Protein AF-A0A814PUG3-F1 (afdb_monomer_lite)

Sequence (67 aa):
MTIQRSHTDDIHLPVSHTCFNVLDLPSYSSKEVLKTKLIDAIQHNQGFNLKQQSSISIFYSYFFFRG

Radius of gyration: 11.26 Å; chains: 1; bounding box: 26×24×29 Å

Secondary structure (DSSP, 8-state):
-EEEEES--TTSPPEEEGGGTEEEEE--SSHHHHHHHHHHHHHTTTSS--S--TTHHHHHHHHHS-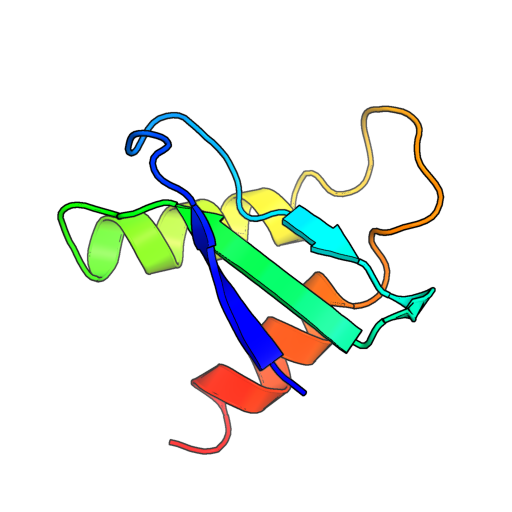-

Foldseek 3Di:
DEEAEDCDELVDAWFFAQVVRYIYDYPYPDPVSSVVSLVVLLVVVPDDDDPGRPCSVVVCCVVVVVD

InterPro domains:
  IPR000569 HECT domain [PF00632] (1-51)
  IPR000569 HECT domain [P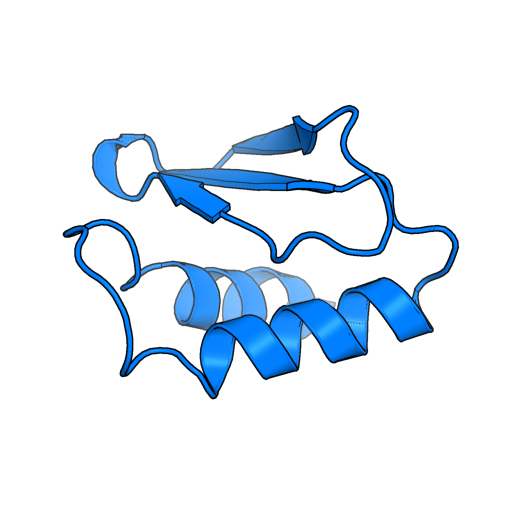S50237] (1-51)
  IPR035983 HECT, E3 ligase catalytic domain [SSF56204] (5-45)
  IPR044611 Ubiquitin-protein ligase E3A/B/C-like [PTHR45700] (2-50)

Structure (mmCIF, N/CA/C/O backbone):
data_AF-A0A814PUG3-F1
#
_entry.id   AF-A0A814PUG3-F1
#
loop_
_atom_site.group_PDB
_atom_site.id
_atom_site.type_symbol
_atom_site.label_atom_id
_atom_site.label_alt_id
_atom_site.label_comp_id
_atom_site.label_asym_id
_atom_site.label_entity_id
_atom_site.label_seq_id
_atom_site.pdbx_PDB_ins_code
_atom_site.Cartn_x
_atom_site.Cartn_y
_atom_site.Cartn_z
_atom_site.occupancy
_atom_site.B_iso_or_equiv
_atom_site.auth_seq_id
_atom_site.auth_comp_id
_atom_site.auth_asym_id
_atom_site.auth_atom_id
_atom_site.pdbx_PDB_model_num
ATOM 1 N N . MET A 1 1 ? -5.621 -11.317 -7.094 1.00 63.53 1 MET A N 1
ATOM 2 C CA . MET A 1 1 ? -5.011 -10.065 -6.609 1.00 63.53 1 MET A CA 1
ATOM 3 C C . MET A 1 1 ? -4.024 -10.446 -5.533 1.00 63.53 1 MET A C 1
ATOM 5 O O . MET A 1 1 ? -4.418 -11.172 -4.624 1.00 63.53 1 MET A O 1
ATOM 9 N N . THR A 1 2 ? -2.779 -9.997 -5.659 1.00 81.44 2 THR A N 1
ATOM 10 C CA . THR A 1 2 ? -1.695 -10.377 -4.744 1.00 81.44 2 THR A CA 1
ATOM 11 C C . THR A 1 2 ? -1.116 -9.121 -4.115 1.00 81.44 2 THR A C 1
ATOM 13 O O . THR A 1 2 ? -0.751 -8.187 -4.821 1.00 81.44 2 THR A O 1
ATOM 16 N N . ILE A 1 3 ? -1.053 -9.088 -2.786 1.00 83.25 3 ILE A N 1
ATOM 17 C CA . ILE A 1 3 ? -0.371 -8.020 -2.055 1.00 83.25 3 ILE A CA 1
ATOM 18 C C . ILE A 1 3 ? 1.021 -8.531 -1.725 1.00 83.25 3 ILE A C 1
ATOM 20 O O . ILE A 1 3 ? 1.161 -9.584 -1.097 1.00 83.25 3 ILE A O 1
ATOM 24 N N . GLN A 1 4 ? 2.034 -7.798 -2.163 1.00 85.94 4 GLN A N 1
ATOM 25 C CA . GLN A 1 4 ? 3.424 -8.105 -1.873 1.00 85.94 4 GLN A CA 1
ATOM 26 C C . GLN A 1 4 ? 3.964 -7.079 -0.883 1.00 85.94 4 GLN A C 1
ATOM 28 O O . GLN A 1 4 ? 3.599 -5.904 -0.909 1.00 85.94 4 GLN A O 1
ATOM 33 N N . ARG A 1 5 ? 4.780 -7.555 0.060 1.00 83.31 5 ARG A N 1
ATOM 34 C CA . ARG A 1 5 ? 5.483 -6.678 0.992 1.00 83.31 5 ARG A CA 1
ATOM 35 C C . ARG A 1 5 ? 6.817 -6.301 0.376 1.00 83.31 5 ARG A C 1
ATOM 37 O O . ARG A 1 5 ? 7.645 -7.177 0.131 1.00 83.31 5 ARG A O 1
ATOM 44 N N . SER A 1 6 ? 7.022 -5.008 0.183 1.00 79.56 6 SER A N 1
ATOM 45 C CA . SER A 1 6 ? 8.328 -4.459 -0.146 1.00 79.56 6 SER A CA 1
ATOM 46 C C . SER A 1 6 ? 9.142 -4.271 1.139 1.00 79.56 6 SER A C 1
ATOM 48 O O . SER A 1 6 ? 8.607 -3.879 2.181 1.00 79.56 6 SER A O 1
ATOM 50 N N . HIS A 1 7 ? 10.450 -4.523 1.065 1.00 74.19 7 HIS A N 1
ATOM 51 C CA . HIS A 1 7 ? 11.412 -4.263 2.150 1.00 74.19 7 HIS A CA 1
ATOM 52 C C . HIS A 1 7 ? 11.791 -2.772 2.267 1.00 74.19 7 HIS A C 1
ATOM 54 O O . HIS A 1 7 ? 12.821 -2.429 2.833 1.00 74.19 7 HIS A O 1
ATOM 60 N N . THR A 1 8 ? 10.978 -1.881 1.703 1.00 72.38 8 THR A N 1
ATOM 61 C CA . THR A 1 8 ? 11.175 -0.431 1.754 1.00 72.38 8 THR A CA 1
ATOM 62 C C . THR A 1 8 ? 10.528 0.184 2.993 1.00 72.38 8 THR A C 1
ATOM 64 O O . THR A 1 8 ? 9.469 -0.272 3.432 1.00 72.38 8 THR A O 1
ATOM 67 N N . ASP A 1 9 ? 11.133 1.263 3.491 1.00 77.81 9 ASP A N 1
ATOM 68 C CA . ASP A 1 9 ? 10.708 1.984 4.698 1.00 77.81 9 ASP A CA 1
ATOM 69 C C . ASP A 1 9 ? 9.459 2.860 4.490 1.00 77.81 9 ASP A C 1
ATOM 71 O O . ASP A 1 9 ? 9.061 3.147 3.354 1.00 77.81 9 ASP A O 1
ATOM 75 N N . ASP A 1 10 ? 8.924 3.384 5.602 1.00 84.56 10 ASP A N 1
ATOM 76 C CA . ASP A 1 10 ? 7.757 4.284 5.725 1.00 84.56 10 ASP A CA 1
ATOM 77 C C . ASP A 1 10 ? 7.759 5.509 4.798 1.00 84.56 10 ASP A C 1
ATOM 79 O O . ASP A 1 10 ? 6.746 6.187 4.613 1.00 84.56 10 ASP A O 1
ATOM 83 N N . ILE A 1 11 ? 8.909 5.827 4.217 1.00 82.12 11 ILE A N 1
ATOM 84 C CA . ILE A 1 11 ? 9.105 6.967 3.332 1.00 82.12 11 ILE A CA 1
ATOM 85 C C . ILE A 1 11 ? 8.379 6.740 1.999 1.00 82.12 11 ILE A C 1
ATOM 87 O O . ILE A 1 11 ? 7.773 7.677 1.471 1.00 82.12 11 ILE A O 1
ATOM 91 N N . HIS A 1 12 ? 8.375 5.506 1.493 1.00 83.88 12 HIS A N 1
ATOM 92 C CA . HIS A 1 12 ? 7.903 5.183 0.148 1.00 83.88 12 HIS A CA 1
ATOM 93 C C . HIS A 1 12 ? 6.378 5.091 0.067 1.00 83.88 12 HIS A C 1
ATOM 95 O O . HIS A 1 12 ? 5.701 4.691 1.017 1.00 83.88 12 HIS A O 1
ATOM 101 N N . LEU A 1 13 ? 5.832 5.456 -1.093 1.00 84.88 13 LEU A N 1
ATOM 102 C CA . LEU A 1 13 ? 4.423 5.252 -1.416 1.00 84.88 13 LEU A CA 1
ATOM 103 C C . LEU A 1 13 ? 4.192 3.823 -1.935 1.00 84.88 13 LEU A C 1
ATOM 105 O O . LEU A 1 13 ? 5.108 3.229 -2.510 1.00 84.88 13 LEU A O 1
ATOM 109 N N . PRO A 1 14 ? 2.982 3.270 -1.758 1.00 85.75 14 PRO A N 1
ATOM 110 C CA . PRO A 1 14 ? 2.619 1.991 -2.348 1.00 85.75 14 PRO A CA 1
ATOM 111 C C . PRO A 1 14 ? 2.627 2.067 -3.877 1.00 85.75 14 PRO A C 1
ATOM 113 O O . PRO A 1 14 ? 2.205 3.068 -4.464 1.00 85.75 14 PRO A O 1
ATOM 116 N N . VAL A 1 15 ? 3.067 0.986 -4.520 1.00 83.88 15 VAL A N 1
ATOM 117 C CA . VAL A 1 15 ? 3.176 0.889 -5.981 1.00 83.88 15 VAL A CA 1
ATOM 118 C C . VAL A 1 15 ? 2.215 -0.170 -6.490 1.00 83.88 15 VAL A C 1
ATOM 120 O O 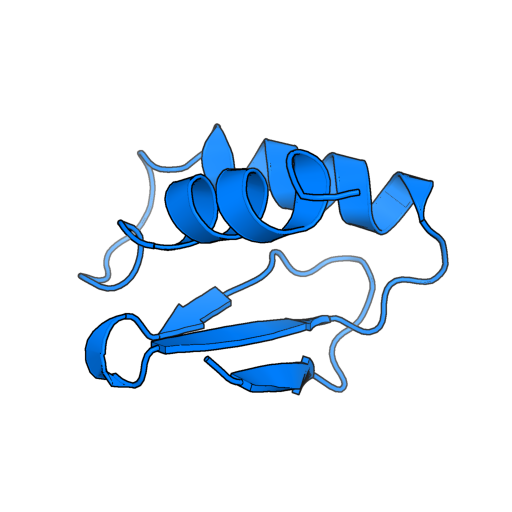. VAL A 1 15 ? 2.133 -1.274 -5.959 1.00 83.88 15 VAL A O 1
ATOM 123 N N . SER A 1 16 ? 1.468 0.160 -7.537 1.00 82.12 16 SER A N 1
ATOM 124 C CA . SER A 1 16 ? 0.607 -0.799 -8.214 1.00 82.12 16 SER A CA 1
ATOM 125 C C . SER A 1 16 ? 1.234 -1.260 -9.520 1.00 82.12 16 SER A C 1
ATOM 127 O O . SER A 1 16 ? 1.716 -0.454 -10.308 1.00 82.12 16 SER A O 1
ATOM 129 N N . HIS A 1 17 ? 1.124 -2.560 -9.778 1.00 81.44 17 HIS A N 1
ATOM 130 C CA . HIS A 1 17 ? 1.398 -3.171 -11.068 1.00 81.44 17 HIS A CA 1
ATOM 131 C C . HIS A 1 17 ? 0.087 -3.698 -11.658 1.00 81.44 17 HIS A C 1
ATOM 133 O O . HIS A 1 17 ? -0.307 -4.847 -11.441 1.00 81.44 17 HIS A O 1
ATOM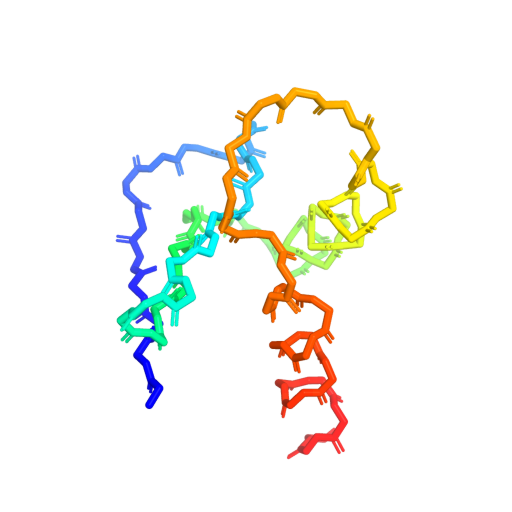 139 N N . THR A 1 18 ? -0.620 -2.836 -12.391 1.00 72.19 18 THR A N 1
ATOM 140 C CA . THR A 1 18 ? -1.971 -3.112 -12.919 1.00 72.19 18 THR A CA 1
ATOM 141 C C . THR A 1 18 ? -2.011 -4.314 -13.863 1.00 72.19 18 THR A C 1
ATOM 143 O O . THR A 1 18 ? -2.929 -5.125 -13.773 1.00 72.19 18 THR A O 1
ATOM 146 N N . CYS A 1 19 ? -0.979 -4.490 -14.696 1.00 76.69 19 CYS A N 1
ATOM 147 C CA . CYS A 1 19 ? -0.846 -5.622 -15.618 1.00 76.69 19 CYS A CA 1
ATOM 148 C C . CYS A 1 19 ? -0.840 -6.981 -14.903 1.00 76.69 19 CYS A C 1
ATOM 150 O O . CYS A 1 19 ? -1.274 -7.977 -15.473 1.00 76.69 19 CYS A O 1
ATOM 152 N N . PHE A 1 20 ? -0.366 -7.014 -13.656 1.00 80.00 20 PHE A N 1
ATOM 153 C CA . PHE A 1 20 ? -0.234 -8.234 -12.861 1.00 80.00 20 PHE A CA 1
ATOM 154 C C . PHE A 1 20 ? -1.210 -8.278 -11.679 1.00 80.00 20 PHE A C 1
ATOM 156 O O . PHE A 1 20 ? -1.230 -9.255 -10.934 1.00 80.00 20 PHE A O 1
ATOM 163 N N . ASN A 1 21 ? -2.048 -7.246 -11.511 1.00 77.00 21 ASN A N 1
ATOM 164 C CA . ASN A 1 21 ? -2.957 -7.092 -10.374 1.00 77.00 21 ASN A CA 1
ATOM 165 C C . ASN A 1 21 ? -2.240 -7.277 -9.016 1.00 77.00 21 ASN A C 1
ATOM 167 O O . ASN A 1 21 ? -2.739 -7.961 -8.108 1.00 77.00 21 ASN A O 1
ATOM 171 N N . VAL A 1 22 ? -1.040 -6.692 -8.930 1.00 82.81 22 VAL A N 1
ATOM 172 C CA . VAL A 1 22 ? -0.170 -6.697 -7.752 1.00 82.81 22 VAL A CA 1
ATOM 173 C C . VAL A 1 22 ? -0.134 -5.302 -7.138 1.00 82.81 22 VAL A C 1
ATOM 175 O O . VAL A 1 22 ? -0.071 -4.296 -7.853 1.00 82.81 22 VAL A O 1
ATOM 178 N N . LEU A 1 23 ? -0.173 -5.258 -5.809 1.00 85.12 23 LEU A N 1
ATOM 179 C CA . LEU A 1 23 ? 0.082 -4.061 -5.016 1.00 85.12 23 LEU A CA 1
ATOM 180 C C . LEU A 1 23 ? 1.302 -4.319 -4.128 1.00 85.12 23 LEU A C 1
ATOM 182 O O . LEU A 1 23 ? 1.240 -5.168 -3.236 1.00 85.12 23 LEU A O 1
ATOM 186 N N . ASP A 1 24 ? 2.376 -3.577 -4.373 1.00 86.94 24 ASP A N 1
ATOM 187 C CA . ASP A 1 24 ? 3.559 -3.548 -3.525 1.00 86.94 24 ASP A CA 1
ATOM 188 C C . ASP A 1 24 ? 3.359 -2.539 -2.402 1.00 86.94 24 ASP A C 1
ATOM 190 O O . ASP A 1 24 ? 3.232 -1.327 -2.612 1.00 86.94 24 ASP A O 1
ATOM 194 N N . LEU A 1 25 ? 3.312 -3.073 -1.188 1.00 87.06 25 LEU A N 1
ATOM 195 C CA . LEU A 1 25 ? 3.114 -2.322 0.033 1.00 87.06 25 LEU A CA 1
ATOM 196 C C . LEU A 1 25 ? 4.432 -2.295 0.819 1.00 87.06 25 LEU A C 1
ATOM 198 O O . LEU A 1 25 ? 4.918 -3.359 1.217 1.00 87.06 25 LEU A O 1
ATOM 202 N N . PRO A 1 26 ? 5.015 -1.114 1.069 1.00 88.81 26 PRO A N 1
ATOM 203 C CA . PRO A 1 26 ? 6.109 -0.964 2.020 1.00 88.81 26 PRO A CA 1
ATOM 204 C C . PRO A 1 26 ? 5.744 -1.521 3.399 1.00 88.81 26 PRO A C 1
ATOM 206 O O . PRO A 1 26 ? 4.567 -1.604 3.769 1.00 88.81 26 PRO A O 1
ATOM 209 N N . SER A 1 27 ? 6.755 -1.900 4.176 1.00 87.19 27 SER A N 1
ATOM 210 C CA . SER A 1 27 ? 6.556 -2.445 5.521 1.00 87.19 27 SER A CA 1
ATOM 211 C C . SER A 1 27 ? 6.296 -1.319 6.520 1.00 87.19 27 SER A C 1
ATOM 213 O O . SER A 1 27 ? 7.157 -0.987 7.327 1.00 87.19 27 SER A O 1
ATOM 215 N N . TYR A 1 28 ? 5.103 -0.725 6.438 1.00 88.88 28 TYR A N 1
ATOM 216 C CA . TYR A 1 28 ? 4.737 0.417 7.266 1.00 88.88 28 TYR A CA 1
ATOM 217 C C . TYR A 1 28 ? 4.751 0.083 8.757 1.00 88.88 28 TYR A C 1
ATOM 219 O O . TYR A 1 28 ? 4.172 -0.922 9.181 1.00 88.88 28 TYR A O 1
ATOM 227 N N . SER A 1 29 ? 5.351 0.968 9.549 1.00 88.50 29 SER A N 1
ATOM 228 C CA . SER A 1 29 ? 5.463 0.819 11.004 1.00 88.50 29 SER A CA 1
ATOM 229 C C . SER A 1 29 ? 4.117 0.800 11.735 1.00 88.50 29 SER A C 1
ATOM 231 O O . SER A 1 29 ? 3.996 0.171 12.787 1.00 88.50 29 SER A O 1
ATOM 233 N N . SER A 1 30 ? 3.090 1.459 11.186 1.00 89.62 30 SER A N 1
ATOM 234 C CA . SER A 1 30 ? 1.754 1.510 11.780 1.00 89.62 30 SER A CA 1
ATOM 235 C C . SER A 1 30 ? 0.623 1.532 10.745 1.00 89.62 30 SER A C 1
ATOM 237 O O . SER A 1 30 ? 0.809 1.858 9.567 1.00 89.62 30 SER A O 1
ATOM 239 N N . LYS A 1 31 ? -0.595 1.203 11.198 1.00 87.31 31 LYS A N 1
ATOM 240 C CA . LYS A 1 31 ? -1.806 1.237 10.362 1.00 87.31 31 LYS A CA 1
ATOM 241 C C . LYS A 1 31 ? -2.164 2.666 9.945 1.00 87.31 31 LYS A C 1
ATOM 243 O O . LYS A 1 31 ? -2.694 2.874 8.854 1.00 87.31 31 LYS A O 1
ATOM 248 N N . GLU A 1 32 ? -1.873 3.642 10.798 1.00 91.00 32 GLU A N 1
ATOM 249 C CA . GLU A 1 32 ? -2.071 5.065 10.529 1.00 91.00 32 GLU A CA 1
ATOM 250 C C . GLU A 1 32 ? -1.145 5.529 9.402 1.00 91.00 32 GLU A C 1
ATOM 252 O O . GLU A 1 32 ? -1.622 6.156 8.457 1.00 91.00 32 GLU A O 1
ATOM 257 N N . VAL A 1 33 ? 0.141 5.150 9.446 1.00 89.50 33 VAL A N 1
ATOM 258 C CA . VAL A 1 33 ? 1.111 5.451 8.379 1.00 89.50 33 VAL A CA 1
ATOM 259 C C . VAL A 1 33 ? 0.658 4.838 7.058 1.00 89.50 33 VAL A C 1
ATOM 261 O O . VAL A 1 33 ? 0.588 5.542 6.051 1.00 89.50 33 VAL A O 1
ATOM 264 N N . LEU A 1 34 ? 0.2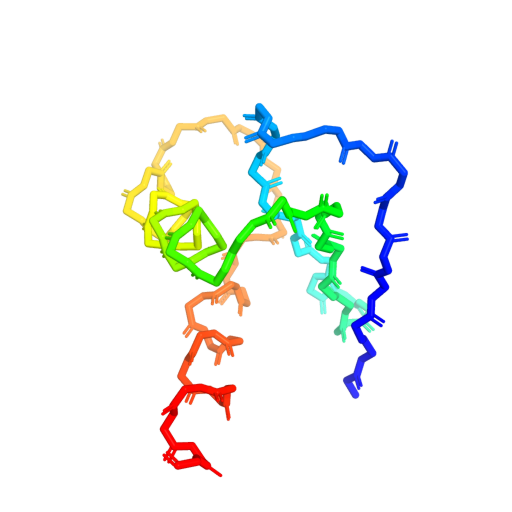63 3.561 7.073 1.00 88.50 34 LEU A N 1
ATOM 265 C CA . LEU A 1 34 ? -0.277 2.878 5.897 1.00 88.50 34 LEU A CA 1
ATOM 266 C C . LEU A 1 34 ? -1.461 3.644 5.306 1.00 88.50 34 LEU A C 1
ATOM 268 O O . LEU A 1 34 ? -1.484 3.899 4.104 1.00 88.50 34 LEU A O 1
ATOM 272 N N . LYS A 1 35 ? -2.438 4.030 6.134 1.00 88.12 35 LYS A N 1
ATOM 273 C CA . LYS A 1 35 ? -3.638 4.737 5.673 1.00 88.12 35 LYS A CA 1
ATOM 274 C C . LYS A 1 35 ? -3.283 6.081 5.040 1.00 88.12 35 LYS A C 1
ATOM 276 O O . LYS A 1 35 ? -3.776 6.368 3.952 1.00 88.12 35 LYS A O 1
ATOM 281 N N . THR A 1 36 ? -2.435 6.870 5.695 1.00 89.31 36 THR A N 1
ATOM 282 C CA . THR A 1 36 ? -1.996 8.177 5.190 1.00 89.31 36 THR A CA 1
ATOM 283 C C . THR A 1 36 ? -1.263 8.028 3.863 1.00 89.31 36 THR A C 1
ATOM 285 O O . THR A 1 36 ? -1.650 8.657 2.888 1.00 89.31 36 THR A O 1
ATOM 288 N N . LYS A 1 37 ? -0.296 7.108 3.768 1.00 87.62 37 LYS A N 1
ATOM 289 C CA . LYS A 1 37 ? 0.480 6.872 2.540 1.00 87.62 37 LYS A CA 1
ATOM 290 C C . LYS A 1 37 ? -0.371 6.351 1.386 1.00 87.62 37 LYS A C 1
ATOM 292 O O . LYS A 1 37 ? -0.140 6.706 0.234 1.00 87.62 37 LYS A O 1
ATOM 297 N N . LEU A 1 38 ? -1.372 5.526 1.684 1.00 86.12 38 LEU A N 1
ATOM 298 C CA . LEU A 1 38 ? -2.305 5.019 0.683 1.00 86.12 38 LEU A CA 1
ATOM 299 C C . LEU A 1 38 ? -3.210 6.147 0.157 1.00 86.12 38 LEU A C 1
ATOM 301 O O . LEU A 1 38 ? -3.424 6.233 -1.049 1.00 86.12 38 LEU A O 1
ATOM 305 N N . ILE A 1 39 ? -3.687 7.040 1.032 1.00 85.94 39 ILE A N 1
ATOM 306 C CA . ILE A 1 39 ? -4.441 8.242 0.639 1.00 85.94 39 ILE A CA 1
ATOM 307 C C . ILE A 1 39 ? -3.553 9.181 -0.183 1.00 85.94 39 ILE A C 1
ATOM 309 O O . ILE A 1 39 ? -3.968 9.606 -1.260 1.00 85.94 39 ILE A O 1
ATOM 313 N N . ASP A 1 40 ? -2.322 9.432 0.263 1.00 85.75 40 ASP A N 1
ATOM 314 C CA . ASP A 1 40 ? -1.357 10.273 -0.446 1.00 85.75 40 ASP A CA 1
ATOM 315 C C . ASP A 1 40 ? -1.088 9.743 -1.857 1.00 85.75 40 ASP A C 1
ATOM 317 O O . ASP A 1 40 ? -1.098 10.523 -2.808 1.00 85.75 40 ASP A O 1
ATOM 321 N N . ALA A 1 41 ? -0.909 8.427 -2.020 1.00 83.12 41 ALA A N 1
ATOM 322 C CA . ALA A 1 41 ? -0.696 7.796 -3.323 1.00 83.12 41 ALA A CA 1
ATOM 323 C C . ALA A 1 41 ? -1.914 7.905 -4.255 1.00 83.12 41 ALA A C 1
ATOM 325 O O . ALA A 1 41 ? -1.757 7.998 -5.472 1.00 83.12 41 ALA A O 1
ATOM 326 N N . ILE A 1 42 ? -3.129 7.917 -3.699 1.00 81.31 42 ILE A N 1
ATOM 327 C CA . ILE A 1 42 ? -4.369 8.117 -4.463 1.00 81.31 42 ILE A CA 1
ATOM 328 C C . ILE A 1 42 ? -4.539 9.586 -4.861 1.00 81.31 42 ILE A C 1
ATOM 330 O O . ILE A 1 42 ? -5.012 9.863 -5.962 1.00 81.31 42 ILE A O 1
ATOM 334 N N . GLN A 1 43 ? -4.176 10.519 -3.979 1.00 78.19 43 GLN A N 1
ATOM 335 C CA . GLN A 1 43 ? -4.356 11.957 -4.185 1.00 78.19 43 GLN A CA 1
ATOM 336 C C . GLN A 1 43 ? -3.287 12.562 -5.101 1.00 78.19 43 GLN A C 1
ATOM 338 O O . GLN A 1 43 ? -3.615 13.357 -5.979 1.00 78.19 43 GLN A O 1
ATOM 343 N N . HIS A 1 44 ? -2.024 12.153 -4.965 1.00 70.00 44 HIS A N 1
ATOM 344 C CA . HIS A 1 44 ? -0.898 12.680 -5.749 1.00 70.00 44 HIS A CA 1
ATOM 345 C C . HIS A 1 44 ? -0.721 11.986 -7.112 1.00 70.00 44 HIS A C 1
ATOM 347 O O . HIS A 1 44 ? 0.346 12.015 -7.720 1.00 70.00 44 HIS A O 1
ATOM 353 N N . ASN A 1 45 ? -1.799 11.409 -7.640 1.00 63.78 45 ASN A N 1
ATOM 354 C CA . ASN A 1 45 ? -1.857 10.595 -8.858 1.00 63.78 45 ASN A CA 1
ATOM 355 C C . ASN A 1 45 ? -1.753 11.417 -10.170 1.00 63.78 45 ASN A C 1
ATOM 357 O O . ASN A 1 45 ? -2.234 11.005 -11.223 1.00 63.7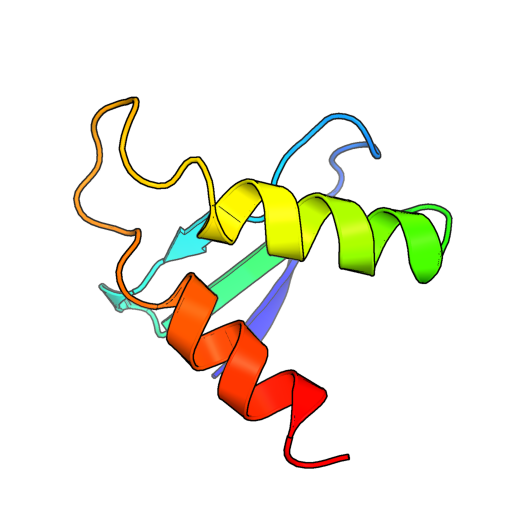8 45 ASN A O 1
ATOM 361 N N . GLN A 1 46 ? -1.186 12.625 -10.099 1.00 52.50 46 GLN A N 1
ATOM 362 C CA . GLN A 1 46 ? -1.060 13.584 -11.207 1.00 52.50 46 GLN A CA 1
ATOM 363 C C . GLN A 1 46 ? 0.403 13.886 -11.578 1.00 52.50 46 GLN A C 1
ATOM 365 O O . GLN A 1 46 ? 0.648 14.572 -12.567 1.00 52.50 46 GLN A O 1
ATOM 370 N N . GLY A 1 47 ? 1.384 13.384 -10.820 1.00 50.38 47 GLY A N 1
ATOM 371 C CA . GLY A 1 47 ? 2.794 13.712 -11.017 1.00 50.38 47 GLY A CA 1
ATOM 372 C C . GLY A 1 47 ? 3.674 12.473 -11.120 1.00 50.38 47 GLY A C 1
ATOM 373 O O . GLY A 1 47 ? 3.757 11.707 -10.172 1.00 50.38 47 GLY A O 1
ATOM 374 N N . PHE A 1 48 ? 4.389 12.374 -12.241 1.00 45.75 48 PHE A N 1
ATOM 375 C CA . PHE A 1 48 ? 5.418 11.395 -12.620 1.00 45.75 48 PHE A CA 1
ATOM 376 C C . PHE A 1 48 ? 4.955 10.140 -13.368 1.00 45.75 48 PHE A C 1
ATOM 378 O O . PHE A 1 48 ? 4.311 9.246 -12.838 1.00 45.75 48 PHE A O 1
ATOM 385 N N . ASN A 1 49 ? 5.367 10.120 -14.644 1.00 43.41 49 ASN A N 1
ATOM 386 C CA . ASN A 1 49 ? 5.494 8.991 -15.560 1.00 43.41 49 ASN A CA 1
ATOM 387 C C . ASN A 1 49 ? 5.372 7.619 -14.884 1.00 43.41 49 ASN A C 1
ATOM 389 O O . ASN A 1 49 ? 6.268 7.258 -14.131 1.00 43.41 49 ASN A O 1
ATOM 393 N N . LEU A 1 50 ? 4.329 6.852 -15.225 1.00 42.97 50 LEU A N 1
ATOM 394 C CA . LEU A 1 50 ? 4.349 5.432 -15.620 1.00 42.97 50 LEU A CA 1
ATOM 395 C C . LEU A 1 50 ? 2.901 4.903 -15.625 1.00 42.97 50 LEU A C 1
ATOM 397 O O . LEU A 1 50 ? 2.120 5.149 -14.717 1.00 42.97 50 LEU A O 1
ATOM 401 N N . LYS A 1 51 ? 2.523 4.164 -16.670 1.00 44.88 51 LYS A N 1
ATOM 402 C CA . LYS A 1 51 ? 1.155 3.705 -16.988 1.00 44.88 51 LYS A CA 1
ATOM 403 C C . LYS A 1 51 ? 0.557 2.655 -16.012 1.00 44.88 51 LYS A C 1
ATOM 405 O O . LYS A 1 51 ? -0.143 1.752 -16.459 1.00 44.88 51 LYS A O 1
ATOM 410 N N . GLN A 1 52 ? 0.836 2.718 -14.707 1.00 50.75 52 GLN A N 1
ATOM 411 C CA . GLN A 1 52 ? 0.544 1.649 -13.732 1.00 50.75 52 GLN A CA 1
ATOM 412 C C . GLN A 1 52 ? -0.293 2.107 -12.512 1.00 50.75 52 GLN A C 1
ATOM 414 O O . GLN A 1 52 ? -0.296 1.462 -11.471 1.00 50.75 52 GLN A O 1
ATOM 419 N N . GLN A 1 53 ? -1.033 3.210 -12.624 1.00 52.78 53 GLN A N 1
ATOM 420 C CA . GLN A 1 53 ? -1.604 3.917 -11.463 1.00 52.78 53 GLN A CA 1
ATOM 421 C C . GLN A 1 53 ? -3.133 3.846 -11.310 1.00 52.78 53 GLN A C 1
ATOM 423 O O . GLN A 1 53 ? -3.675 4.253 -10.282 1.00 52.78 53 GLN A O 1
ATOM 428 N N . SER A 1 54 ? -3.854 3.289 -12.286 1.00 54.25 54 SER A N 1
ATOM 429 C CA . SER A 1 54 ? -5.322 3.193 -12.256 1.00 54.25 54 SER A CA 1
ATOM 430 C C . SER A 1 54 ? -5.868 2.181 -11.244 1.00 54.25 54 SER A C 1
ATOM 432 O O . SER A 1 54 ? -7.063 2.203 -10.957 1.00 54.25 54 SER A O 1
ATOM 434 N N . SER A 1 55 ? -5.027 1.316 -10.669 1.00 61.03 55 SER A N 1
ATOM 435 C CA . SER A 1 55 ? -5.504 0.290 -9.743 1.00 61.03 55 SER A CA 1
ATOM 436 C C . SER A 1 55 ? -5.378 0.655 -8.262 1.00 61.03 55 SER A C 1
ATOM 438 O O . SER A 1 55 ? -6.115 0.063 -7.493 1.00 61.03 55 SER A O 1
ATOM 440 N N . ILE A 1 56 ? -4.570 1.636 -7.817 1.00 69.31 56 ILE A N 1
ATOM 441 C CA . ILE A 1 56 ? -4.432 1.957 -6.366 1.00 69.31 56 ILE A CA 1
ATOM 442 C C . ILE A 1 56 ? -5.759 2.422 -5.745 1.00 69.31 56 ILE A C 1
ATOM 444 O O . ILE A 1 56 ? -6.107 1.990 -4.649 1.00 69.31 56 ILE A O 1
ATOM 448 N N . SER A 1 57 ? -6.546 3.237 -6.451 1.00 66.25 57 SER A N 1
ATOM 449 C CA . SER A 1 57 ? -7.878 3.675 -5.997 1.00 66.25 57 SER A CA 1
ATOM 450 C C . SER A 1 57 ? -8.886 2.522 -5.926 1.00 66.25 57 SER A C 1
ATOM 452 O O . SER A 1 57 ? -9.676 2.425 -4.983 1.00 66.25 57 SER A O 1
ATOM 454 N N . ILE A 1 58 ? -8.823 1.609 -6.896 1.00 65.00 58 ILE A N 1
ATOM 455 C CA . ILE A 1 58 ? -9.608 0.372 -6.910 1.00 65.00 58 ILE A CA 1
ATOM 456 C C . ILE A 1 58 ? -9.160 -0.529 -5.751 1.00 65.00 58 ILE A C 1
ATOM 458 O O . ILE A 1 58 ? -9.999 -1.025 -5.006 1.00 65.00 58 ILE A O 1
ATOM 462 N N . PHE A 1 59 ? -7.854 -0.672 -5.523 1.00 67.75 59 PHE A N 1
ATOM 463 C CA . PHE A 1 59 ? -7.283 -1.441 -4.419 1.00 67.75 59 PHE A CA 1
ATOM 464 C C . PHE A 1 59 ? -7.697 -0.887 -3.058 1.00 67.75 59 PHE A C 1
ATOM 466 O O . PHE A 1 59 ? -8.094 -1.666 -2.195 1.00 67.75 59 PHE A O 1
ATOM 473 N N . TYR A 1 60 ? -7.688 0.436 -2.884 1.00 69.19 60 TYR A N 1
ATOM 474 C CA . TYR A 1 60 ? -8.210 1.091 -1.686 1.00 69.19 60 TYR A CA 1
ATOM 475 C C . TYR A 1 60 ? -9.681 0.751 -1.461 1.00 69.19 60 TYR A C 1
ATOM 477 O O . TYR A 1 60 ? -10.057 0.348 -0.362 1.00 69.19 60 TYR A O 1
ATOM 485 N N . SER A 1 61 ? -10.505 0.845 -2.511 1.00 66.12 61 SER A N 1
ATOM 486 C CA . SER A 1 61 ? -11.926 0.503 -2.410 1.00 66.12 61 SER A CA 1
ATOM 487 C C . SER A 1 61 ? -12.143 -0.964 -2.043 1.00 66.12 61 SER A C 1
ATOM 489 O O . SER A 1 61 ? -12.893 -1.262 -1.119 1.00 66.12 61 SER A O 1
ATOM 491 N N . TYR A 1 62 ? -11.455 -1.895 -2.705 1.00 64.69 62 TYR A N 1
ATOM 492 C CA . TYR A 1 62 ? -11.587 -3.324 -2.416 1.00 64.69 62 TYR A CA 1
ATOM 493 C C . TYR A 1 62 ? -11.121 -3.700 -1.009 1.00 64.69 62 TYR A C 1
ATOM 495 O O . TYR A 1 62 ? -11.750 -4.546 -0.378 1.00 64.69 62 TYR A O 1
ATOM 503 N N . PHE A 1 63 ? -10.030 -3.106 -0.525 1.00 63.41 63 PHE A N 1
ATOM 504 C CA . PHE A 1 63 ? -9.433 -3.477 0.756 1.00 63.41 63 PHE A CA 1
ATOM 505 C C . PHE A 1 63 ? -10.113 -2.795 1.949 1.00 63.41 63 PHE A C 1
ATOM 507 O O . PHE A 1 63 ? -10.188 -3.386 3.020 1.00 63.41 63 PHE A O 1
ATOM 514 N N . PHE A 1 64 ? -10.616 -1.567 1.774 1.00 62.44 64 PHE A N 1
ATOM 515 C CA . PHE A 1 64 ? -11.182 -0.775 2.869 1.00 62.44 64 PHE A CA 1
ATOM 516 C C . PHE A 1 64 ? -12.719 -0.800 2.934 1.00 62.44 64 PHE A C 1
ATOM 518 O O . PHE A 1 64 ? -13.255 -0.588 4.011 1.00 62.44 64 PHE A O 1
ATOM 525 N N . PHE A 1 65 ? -13.441 -1.080 1.835 1.00 54.25 65 PHE A N 1
ATOM 526 C CA . PHE A 1 65 ? -14.916 -1.183 1.857 1.00 54.25 65 PHE A CA 1
ATOM 527 C C . PHE A 1 65 ? -15.454 -2.621 1.953 1.00 54.25 65 PHE A C 1
ATOM 529 O O . PHE A 1 65 ? -16.658 -2.801 2.119 1.00 54.25 65 PHE A O 1
ATOM 536 N N . ARG A 1 66 ? -14.609 -3.659 1.853 1.00 51.81 66 ARG A N 1
ATOM 537 C CA . ARG A 1 66 ? -15.005 -5.059 2.144 1.00 51.81 66 ARG A CA 1
ATOM 538 C C . ARG A 1 66 ? -14.607 -5.521 3.555 1.00 51.81 66 ARG A C 1
ATOM 540 O O . ARG A 1 66 ? -14.501 -6.726 3.776 1.00 51.81 66 ARG A O 1
ATOM 547 N N . GLY A 1 67 ? -14.390 -4.588 4.482 1.00 44.38 67 GLY A N 1
ATOM 548 C CA . GLY A 1 67 ? -14.121 -4.843 5.899 1.00 44.38 67 GLY A CA 1
ATOM 549 C C . GLY A 1 67 ? -14.954 -3.933 6.778 1.00 44.38 67 GLY A C 1
ATOM 550 O O . GLY A 1 67 ? -14.900 -2.710 6.531 1.00 44.38 67 GLY A O 1
#

pLDDT: mean 74.03, std 14.29, range [42.97, 91.0]

Organism: NCBI:txid433720